Protein AF-A0A3N1PHT6-F1 (afdb_monomer)

Organism: NCBI:txid584787

pLDDT: mean 86.67, std 7.65, range [50.66, 95.06]

Foldseek 3Di:
DQQDPPQLVCLLPQVAPVHPDLVVVLCCLVVVPPVPDDNVVNLVSLVVCLVVVVDFQVNSCVRRVDHDPGSVRVSVVSVVSSVSND

Secondary structure (DSSP, 8-state):
-PPPTTHHHHHHHHS-TTT--HHHHHHHHHH-SS--S-HHHHHHHHHHHHHTT---HHHHHHHHS---SSHHHHHHHHHHHHHHH-

Radius of gyration: 11.96 Å; Cα contacts (8 Å, |Δi|>4): 80; chains: 1; bounding box: 24×22×32 Å

Solvent-accessible surface area (backbone atoms only — not comparable to full-atom values): 4963 Å² total; per-residue (Å²): 125,81,74,54,83,58,44,43,62,48,43,36,63,41,50,17,63,95,56,59,42,74,62,61,53,36,49,15,62,74,68,55,53,94,37,96,59,62,62,67,58,33,51,54,47,51,51,51,31,60,80,64,60,63,66,50,40,73,62,46,20,77,48,17,74,44,84,51,98,38,64,66,56,46,49,54,50,50,53,49,52,50,62,74,62,106

Mean predicted aligned error: 4.34 Å

Sequence (86 aa):
MSIKEPLKTILRKYCHVECYDPQLIREAIKTGRGFPYDVELFKSQLREAIDKELISPEEYEKLTEEDFDSQEELQIWLEEFWSELF

Structure (mmCIF, N/CA/C/O backbone):
data_AF-A0A3N1PHT6-F1
#
_entry.id   AF-A0A3N1PHT6-F1
#
loop_
_atom_site.group_PDB
_atom_site.id
_atom_site.type_symbol
_atom_site.label_atom_id
_atom_site.label_alt_id
_atom_site.label_comp_id
_atom_site.label_asym_id
_atom_site.label_entity_id
_atom_site.label_seq_id
_atom_site.pdbx_PDB_ins_code
_atom_site.Cartn_x
_atom_site.Cartn_y
_atom_site.Cartn_z
_atom_site.occupancy
_atom_site.B_iso_or_equiv
_atom_site.auth_seq_id
_atom_site.auth_comp_id
_atom_site.auth_asym_id
_atom_site.auth_atom_id
_at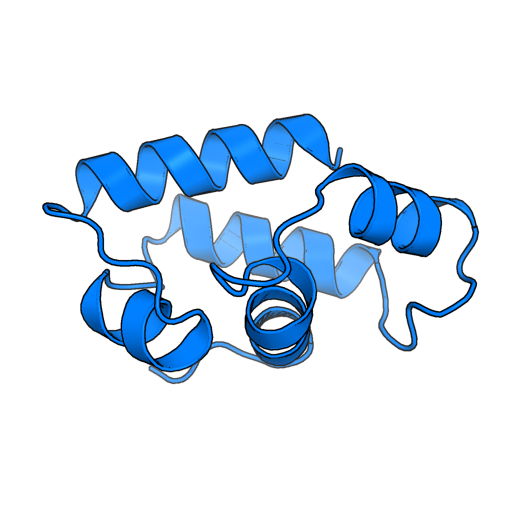om_site.pdbx_PDB_model_num
ATOM 1 N N . MET A 1 1 ? -0.658 -7.215 11.273 1.00 50.66 1 MET A N 1
ATOM 2 C CA . MET A 1 1 ? -0.753 -8.020 10.034 1.00 50.66 1 MET A CA 1
ATOM 3 C C . MET A 1 1 ? 0.306 -7.487 9.095 1.00 50.66 1 MET A C 1
ATOM 5 O O . MET A 1 1 ? 0.395 -6.281 8.980 1.00 50.66 1 MET A O 1
ATOM 9 N N . SER A 1 2 ? 1.120 -8.335 8.469 1.00 69.19 2 SER A N 1
ATOM 10 C CA . SER A 1 2 ? 2.109 -7.862 7.494 1.00 69.19 2 SER A CA 1
ATOM 11 C C . SER A 1 2 ? 1.445 -7.720 6.126 1.00 69.19 2 SER A C 1
ATOM 13 O O . SER A 1 2 ? 0.828 -8.676 5.654 1.00 69.19 2 SER A O 1
ATOM 15 N N . ILE A 1 3 ? 1.556 -6.541 5.510 1.00 79.88 3 ILE A N 1
ATOM 16 C CA . ILE A 1 3 ? 1.084 -6.264 4.145 1.00 79.88 3 ILE A CA 1
ATOM 17 C C . ILE A 1 3 ? 1.567 -7.380 3.208 1.00 79.88 3 ILE A C 1
ATOM 19 O O . ILE A 1 3 ? 2.734 -7.781 3.254 1.00 79.88 3 ILE A O 1
ATOM 23 N N . LYS A 1 4 ? 0.649 -7.927 2.404 1.00 85.94 4 LYS A N 1
ATOM 24 C CA . LYS A 1 4 ? 0.921 -9.076 1.529 1.00 85.94 4 LYS A CA 1
ATOM 25 C C . LYS A 1 4 ? 1.803 -8.661 0.347 1.00 85.94 4 LYS A C 1
ATOM 27 O O . LYS A 1 4 ? 1.764 -7.520 -0.106 1.00 85.94 4 LYS A O 1
ATOM 32 N N . GLU A 1 5 ? 2.569 -9.608 -0.182 1.00 86.44 5 GLU A N 1
ATOM 33 C CA . GLU A 1 5 ? 3.193 -9.459 -1.499 1.00 86.44 5 GLU A CA 1
ATOM 34 C C . GLU A 1 5 ? 2.127 -9.660 -2.597 1.00 86.44 5 GLU A C 1
ATOM 36 O O . GLU A 1 5 ? 1.275 -10.546 -2.447 1.00 86.44 5 GLU A O 1
ATOM 41 N N . PRO A 1 6 ? 2.169 -8.905 -3.710 1.00 88.38 6 PRO A N 1
ATOM 42 C CA . PRO A 1 6 ? 3.209 -7.937 -4.078 1.00 88.38 6 PRO A CA 1
ATOM 43 C C . PRO A 1 6 ? 3.030 -6.511 -3.527 1.00 88.38 6 PRO A C 1
ATOM 45 O O . PRO A 1 6 ? 3.949 -5.704 -3.675 1.00 88.38 6 PRO A O 1
ATOM 48 N N . LEU A 1 7 ? 1.888 -6.187 -2.904 1.00 88.62 7 LEU A N 1
ATOM 49 C CA . LEU A 1 7 ? 1.563 -4.832 -2.432 1.00 88.62 7 LEU A CA 1
ATOM 50 C C . LEU A 1 7 ? 2.689 -4.199 -1.603 1.00 88.62 7 LEU A C 1
ATOM 52 O O . LEU A 1 7 ? 3.102 -3.077 -1.880 1.00 88.62 7 LEU A O 1
ATOM 56 N N . LYS A 1 8 ? 3.243 -4.940 -0.642 1.00 89.38 8 LYS A N 1
ATOM 57 C CA . LYS A 1 8 ? 4.314 -4.448 0.233 1.00 89.38 8 LYS A CA 1
ATOM 58 C C . LYS A 1 8 ? 5.555 -4.000 -0.542 1.00 89.38 8 LYS A C 1
ATOM 60 O O . LYS A 1 8 ? 6.054 -2.901 -0.306 1.00 89.38 8 LYS A O 1
ATOM 65 N N . THR A 1 9 ? 6.066 -4.827 -1.455 1.00 88.25 9 THR A N 1
ATOM 66 C CA . THR A 1 9 ? 7.258 -4.462 -2.235 1.00 88.25 9 THR A CA 1
ATOM 67 C C . THR A 1 9 ? 6.989 -3.278 -3.161 1.00 88.25 9 THR A C 1
ATOM 69 O O . THR A 1 9 ? 7.881 -2.460 -3.380 1.00 88.25 9 THR A O 1
ATOM 72 N N . ILE A 1 10 ? 5.772 -3.163 -3.692 1.00 87.44 10 ILE A N 1
ATOM 73 C CA . ILE A 1 10 ? 5.396 -2.050 -4.566 1.00 87.44 10 ILE A CA 1
ATOM 74 C C . ILE A 1 10 ? 5.350 -0.739 -3.782 1.00 87.44 10 ILE A C 1
ATOM 76 O O . ILE A 1 10 ? 6.019 0.204 -4.196 1.00 87.44 10 ILE A O 1
ATOM 80 N N . LEU A 1 11 ? 4.661 -0.700 -2.636 1.00 88.31 11 LEU A N 1
ATOM 81 C CA . LEU A 1 11 ? 4.630 0.483 -1.768 1.00 88.31 11 LEU A CA 1
ATOM 82 C C . LEU A 1 11 ? 6.049 0.894 -1.362 1.00 88.31 11 LEU A C 1
ATOM 84 O O . LEU A 1 11 ? 6.459 2.024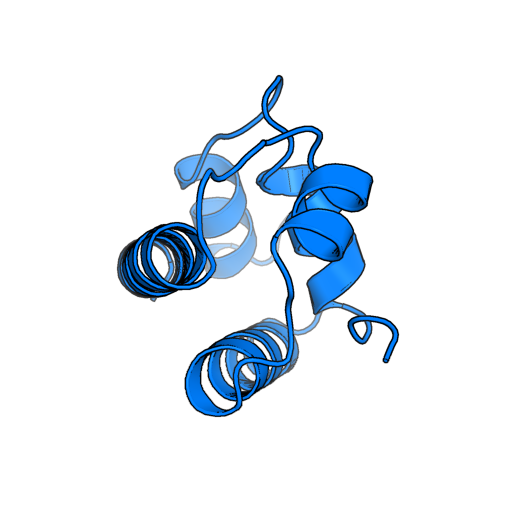 -1.583 1.00 88.31 11 LEU A O 1
ATOM 88 N N . ARG A 1 12 ? 6.867 -0.057 -0.902 1.00 87.69 12 ARG A N 1
ATOM 89 C CA . ARG A 1 12 ? 8.261 0.220 -0.527 1.00 87.69 12 ARG A CA 1
ATOM 90 C C . ARG A 1 12 ? 9.106 0.797 -1.668 1.00 87.69 12 ARG A C 1
ATOM 92 O O . ARG A 1 12 ? 10.027 1.563 -1.422 1.00 87.69 12 ARG A O 1
ATOM 99 N N . LYS A 1 13 ? 8.878 0.362 -2.909 1.00 84.31 13 LYS A N 1
ATOM 100 C CA . LYS A 1 13 ? 9.722 0.743 -4.051 1.00 84.31 13 LYS A CA 1
ATOM 101 C C . LYS A 1 13 ? 9.264 2.038 -4.716 1.00 84.31 13 LYS A C 1
ATOM 103 O O . LYS A 1 13 ? 10.107 2.801 -5.171 1.00 84.31 13 LYS A O 1
ATOM 108 N N . TYR A 1 14 ? 7.955 2.227 -4.835 1.00 82.81 14 TYR A N 1
ATOM 109 C CA . TYR A 1 14 ? 7.364 3.316 -5.611 1.00 82.81 14 TYR A CA 1
ATOM 110 C C . TYR A 1 14 ? 6.772 4.419 -4.744 1.00 82.81 14 TYR A C 1
ATOM 112 O O . TYR A 1 14 ? 6.612 5.520 -5.249 1.00 82.81 14 TYR A O 1
ATOM 120 N N . CYS A 1 15 ? 6.472 4.137 -3.476 1.00 84.62 15 CYS A N 1
ATOM 121 C CA . CYS A 1 15 ? 5.896 5.085 -2.525 1.00 84.62 15 CYS A CA 1
ATOM 122 C C . CYS A 1 15 ? 6.896 5.538 -1.462 1.00 84.62 15 CYS A C 1
ATOM 124 O O . CYS A 1 15 ? 6.504 6.169 -0.497 1.00 84.62 15 CYS A O 1
ATOM 126 N N . HIS A 1 16 ? 8.183 5.225 -1.630 1.00 84.31 16 HIS A N 1
ATOM 127 C CA . HIS A 1 16 ? 9.227 5.747 -0.754 1.00 84.31 16 HIS A CA 1
ATOM 128 C C . HIS A 1 16 ? 9.321 7.270 -0.884 1.00 84.31 16 HIS A C 1
ATOM 130 O O . HIS A 1 16 ? 9.408 7.757 -2.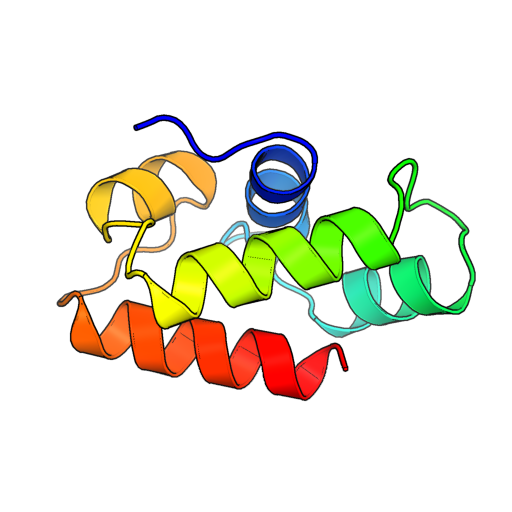011 1.00 84.31 16 HIS A O 1
ATOM 136 N N . VAL A 1 17 ? 9.388 8.007 0.227 1.00 79.31 17 VAL A N 1
ATOM 137 C CA . VAL A 1 17 ? 9.360 9.484 0.248 1.00 79.31 17 VAL A CA 1
ATOM 138 C C . VAL A 1 17 ? 10.425 10.114 -0.662 1.00 79.31 17 VAL A C 1
ATOM 140 O O . VAL A 1 17 ? 10.168 11.073 -1.384 1.00 79.31 17 VAL A O 1
ATOM 143 N N . GLU A 1 18 ? 11.622 9.523 -0.711 1.00 76.00 18 GLU A N 1
ATOM 144 C CA . GLU A 1 18 ? 12.729 10.003 -1.553 1.00 76.00 18 GLU A CA 1
ATOM 145 C C . GLU A 1 18 ? 12.596 9.660 -3.050 1.00 76.00 18 GLU A C 1
ATOM 147 O O . GLU A 1 18 ? 13.381 10.141 -3.867 1.00 76.00 18 GLU A O 1
ATOM 152 N N . CYS A 1 19 ? 11.664 8.784 -3.430 1.00 74.31 19 CYS A N 1
ATOM 153 C CA . CYS A 1 19 ? 11.549 8.230 -4.785 1.00 74.31 19 CYS A CA 1
ATOM 154 C C . CYS A 1 19 ? 10.106 8.191 -5.312 1.00 74.31 19 CYS A C 1
ATOM 156 O O . CYS A 1 19 ? 9.864 7.532 -6.328 1.00 74.31 19 CYS A O 1
ATOM 158 N N . TYR A 1 20 ? 9.157 8.853 -4.642 1.00 78.88 20 TYR A N 1
ATOM 159 C CA . TYR A 1 20 ? 7.755 8.824 -5.040 1.00 78.88 20 TYR A CA 1
ATOM 160 C C . TYR A 1 20 ? 7.571 9.473 -6.412 1.00 78.88 20 TYR A C 1
ATOM 162 O O . TYR A 1 20 ? 7.752 10.678 -6.588 1.00 78.88 20 TYR A O 1
ATOM 170 N N . ASP A 1 21 ? 7.201 8.648 -7.389 1.00 78.75 21 ASP A N 1
ATOM 171 C CA . ASP A 1 21 ? 6.796 9.091 -8.716 1.00 78.75 21 ASP A CA 1
ATOM 172 C C . ASP A 1 21 ? 5.630 8.210 -9.207 1.00 78.75 21 ASP A C 1
ATOM 174 O O . ASP A 1 21 ? 5.837 7.061 -9.634 1.00 78.75 21 ASP A O 1
ATOM 178 N N . PRO A 1 22 ? 4.384 8.720 -9.155 1.00 78.75 22 PRO A N 1
ATOM 179 C CA . PRO A 1 22 ? 3.208 7.963 -9.569 1.00 78.75 22 PRO A CA 1
ATOM 180 C C . PRO A 1 22 ? 3.214 7.644 -11.072 1.00 78.75 22 PRO A C 1
ATOM 182 O O . PRO A 1 22 ? 2.579 6.676 -11.502 1.00 78.75 22 PRO A O 1
ATOM 185 N N . GLN A 1 23 ? 3.961 8.388 -11.901 1.00 82.81 23 GLN A N 1
ATOM 186 C CA . GLN A 1 23 ? 4.079 8.077 -13.325 1.00 82.81 23 GLN A CA 1
ATOM 187 C C . GLN A 1 23 ? 4.906 6.811 -13.543 1.00 82.81 23 GLN A C 1
ATOM 189 O O . GLN A 1 23 ? 4.511 5.977 -14.357 1.00 82.81 23 GLN A O 1
ATOM 194 N N . LEU A 1 24 ? 5.986 6.607 -12.780 1.00 82.44 24 LEU A N 1
ATOM 195 C CA . LEU A 1 24 ? 6.837 5.418 -12.910 1.00 82.44 24 LEU A CA 1
ATOM 196 C C . LEU A 1 24 ? 6.072 4.124 -12.639 1.00 82.44 24 LEU A C 1
ATOM 198 O O . LEU A 1 24 ? 6.184 3.161 -13.402 1.00 82.44 24 LEU A O 1
ATOM 202 N N . ILE A 1 25 ? 5.281 4.084 -11.567 1.00 83.94 25 ILE A N 1
ATOM 203 C CA . ILE A 1 25 ? 4.466 2.908 -11.254 1.00 83.94 25 ILE A CA 1
ATOM 204 C C . ILE A 1 25 ? 3.344 2.730 -12.280 1.00 83.94 25 ILE A C 1
ATOM 206 O O . ILE A 1 25 ? 3.122 1.613 -12.749 1.00 83.94 25 ILE A O 1
ATOM 210 N N . ARG A 1 26 ? 2.688 3.811 -12.711 1.00 84.88 26 ARG A N 1
ATOM 211 C CA . ARG A 1 26 ? 1.618 3.747 -13.711 1.00 84.88 26 ARG A CA 1
ATOM 212 C C . ARG A 1 26 ? 2.123 3.256 -15.064 1.00 84.88 26 ARG A C 1
ATOM 214 O O . ARG A 1 26 ? 1.461 2.441 -15.705 1.00 84.88 26 ARG A O 1
ATOM 221 N N . GLU A 1 27 ? 3.286 3.723 -15.507 1.00 84.50 27 GLU A N 1
ATOM 222 C CA . GLU A 1 27 ? 3.932 3.234 -16.724 1.00 84.50 27 GLU A CA 1
ATOM 223 C C . GLU A 1 27 ? 4.359 1.773 -16.583 1.00 84.50 27 GLU A C 1
ATOM 225 O O . GLU A 1 27 ? 4.131 0.983 -17.502 1.00 84.50 27 GLU A O 1
ATOM 230 N N . ALA A 1 28 ? 4.909 1.380 -15.432 1.00 82.50 28 ALA A N 1
ATOM 231 C CA . ALA A 1 28 ? 5.300 -0.002 -15.176 1.00 82.50 28 ALA A CA 1
ATOM 232 C C . ALA A 1 28 ? 4.083 -0.950 -15.203 1.00 82.50 28 ALA A C 1
ATOM 234 O O . ALA A 1 28 ? 4.143 -2.010 -15.828 1.00 82.50 28 ALA A O 1
ATOM 235 N N . ILE A 1 29 ? 2.956 -0.529 -14.618 1.00 84.19 29 ILE A N 1
ATOM 236 C CA . ILE A 1 29 ? 1.667 -1.235 -14.657 1.00 84.19 29 ILE A CA 1
ATOM 237 C C . ILE A 1 29 ? 1.135 -1.332 -16.095 1.00 84.19 29 ILE A C 1
ATOM 239 O O . ILE A 1 29 ? 0.793 -2.419 -16.555 1.00 84.19 29 ILE A O 1
ATOM 243 N N . LYS A 1 30 ? 1.080 -0.213 -16.831 1.00 82.38 30 LYS A N 1
ATOM 244 C CA . LYS A 1 30 ? 0.514 -0.164 -18.194 1.00 82.38 30 LYS A CA 1
ATOM 245 C C . LYS A 1 30 ? 1.330 -0.949 -19.215 1.00 82.38 30 LYS A C 1
ATOM 247 O O . LYS A 1 30 ? 0.764 -1.566 -20.112 1.00 82.38 30 LYS A O 1
ATOM 252 N N . THR A 1 31 ? 2.655 -0.870 -19.129 1.00 79.62 31 THR A N 1
ATOM 253 C CA . THR A 1 31 ? 3.559 -1.481 -20.113 1.00 79.62 31 THR A CA 1
ATOM 254 C C . THR A 1 31 ? 3.955 -2.909 -19.748 1.00 79.62 31 THR A C 1
ATOM 256 O O . THR A 1 31 ? 4.508 -3.616 -20.593 1.00 79.62 31 THR A O 1
ATOM 259 N N . GLY A 1 32 ? 3.732 -3.323 -18.494 1.00 72.06 32 GLY A N 1
ATOM 260 C CA . GLY A 1 32 ? 4.227 -4.582 -17.935 1.00 72.06 32 GLY A CA 1
ATOM 261 C C . GLY A 1 32 ? 5.758 -4.663 -17.859 1.00 72.06 32 GLY A C 1
ATOM 262 O O . GLY A 1 32 ? 6.309 -5.715 -17.537 1.00 72.06 32 GLY A O 1
ATOM 263 N N . ARG A 1 33 ? 6.482 -3.581 -18.184 1.00 69.06 33 ARG A N 1
ATOM 264 C CA . ARG A 1 33 ? 7.948 -3.535 -18.144 1.00 69.06 33 ARG A CA 1
ATOM 265 C C . ARG A 1 33 ? 8.408 -2.986 -16.804 1.00 69.06 33 ARG A C 1
ATOM 267 O O . ARG A 1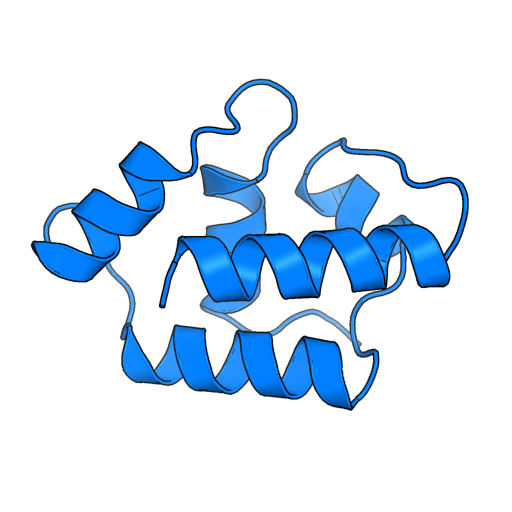 33 ? 7.993 -1.915 -16.386 1.00 69.06 33 ARG A O 1
ATOM 274 N N . GLY A 1 34 ? 9.299 -3.713 -16.132 1.00 67.12 34 GLY A N 1
ATOM 275 C CA . GLY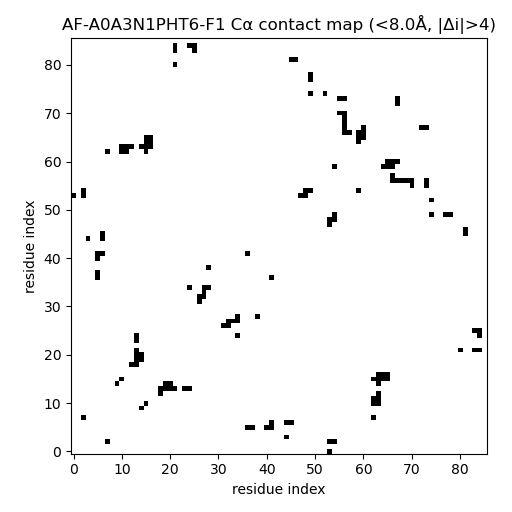 A 1 34 ? 9.840 -3.297 -14.832 1.00 67.12 34 GLY A CA 1
ATOM 276 C C . GLY A 1 34 ? 8.892 -3.504 -13.645 1.00 67.12 34 GLY A C 1
ATOM 277 O O . GLY A 1 34 ? 9.331 -3.331 -12.508 1.00 67.12 34 GLY A O 1
ATOM 278 N N . PHE A 1 35 ? 7.651 -3.937 -13.897 1.00 74.75 35 PHE A N 1
ATOM 279 C CA . PHE A 1 35 ? 6.692 -4.399 -12.898 1.00 74.75 35 PHE A CA 1
ATOM 280 C C . PHE A 1 35 ? 6.673 -5.938 -12.898 1.00 74.75 35 PHE A C 1
ATOM 282 O O . PHE A 1 35 ? 6.006 -6.542 -13.734 1.00 74.75 35 PHE A O 1
ATOM 289 N N . PRO A 1 36 ? 7.443 -6.611 -12.021 1.00 72.88 36 PRO A N 1
ATOM 290 C CA . PRO A 1 36 ? 7.560 -8.073 -12.032 1.00 72.88 36 PRO A CA 1
ATOM 291 C C . PRO A 1 36 ? 6.337 -8.782 -11.430 1.00 72.88 36 PRO A C 1
ATOM 293 O O . PRO A 1 36 ? 6.339 -10.004 -11.295 1.00 72.88 36 PRO A O 1
ATOM 296 N N . TYR A 1 37 ? 5.326 -8.020 -11.017 1.00 80.06 37 TYR A N 1
ATOM 297 C CA . TYR A 1 37 ? 4.199 -8.497 -10.234 1.00 80.06 37 TYR A CA 1
ATOM 298 C C . TYR A 1 37 ? 2.917 -8.526 -11.057 1.00 80.06 37 TYR A C 1
ATOM 300 O O . TYR A 1 37 ? 2.759 -7.795 -12.031 1.00 80.06 37 TYR A O 1
ATOM 308 N N . ASP A 1 38 ? 1.980 -9.369 -10.641 1.00 84.81 38 ASP A N 1
ATOM 309 C CA . ASP A 1 38 ? 0.655 -9.408 -11.240 1.00 84.81 38 ASP A CA 1
ATOM 310 C C . ASP A 1 38 ? -0.110 -8.121 -10.883 1.00 84.81 38 ASP A C 1
ATOM 312 O O . ASP A 1 38 ? -0.337 -7.815 -9.707 1.00 84.81 38 ASP A O 1
ATOM 316 N N . VAL A 1 39 ? -0.458 -7.342 -11.911 1.00 86.19 39 VAL A N 1
ATOM 317 C CA . VAL A 1 39 ? -1.166 -6.062 -11.782 1.00 86.19 39 VAL A CA 1
ATOM 318 C C . VAL A 1 39 ? -2.554 -6.254 -11.186 1.00 86.19 39 VAL A C 1
ATOM 320 O O . VAL A 1 39 ? -2.961 -5.448 -10.352 1.00 86.19 39 VAL A O 1
ATOM 323 N N . GLU A 1 40 ? -3.283 -7.299 -11.583 1.00 88.25 40 GLU A N 1
ATOM 324 C CA . GLU A 1 40 ? -4.628 -7.548 -11.063 1.00 88.25 40 GLU A CA 1
ATOM 325 C C . GLU A 1 40 ? -4.570 -7.967 -9.594 1.00 88.25 40 GLU A C 1
ATOM 327 O O . GLU A 1 40 ? -5.391 -7.522 -8.790 1.00 88.25 40 GLU A O 1
ATOM 332 N N . LEU A 1 41 ? -3.553 -8.747 -9.215 1.00 89.75 41 LEU A N 1
ATOM 333 C CA . LEU A 1 41 ? -3.312 -9.093 -7.817 1.00 89.75 41 LEU A CA 1
ATOM 334 C C . LEU A 1 41 ? -2.952 -7.860 -6.981 1.00 89.75 41 LEU A C 1
ATOM 336 O O . LEU A 1 41 ? -3.530 -7.668 -5.913 1.00 89.75 41 LEU A O 1
ATOM 340 N N . PHE A 1 42 ? -2.031 -7.014 -7.457 1.00 90.06 42 PHE A N 1
ATOM 341 C CA . PHE A 1 42 ? -1.685 -5.757 -6.786 1.00 90.06 42 PHE A CA 1
ATOM 342 C C . PHE A 1 42 ? -2.917 -4.863 -6.622 1.00 90.06 42 PHE A C 1
ATOM 344 O O . PHE A 1 42 ? -3.196 -4.397 -5.519 1.00 90.06 42 PHE A O 1
ATOM 351 N N . LYS A 1 43 ? -3.693 -4.699 -7.697 1.00 91.19 43 LYS A N 1
ATOM 352 C CA . LYS A 1 43 ? -4.946 -3.948 -7.707 1.00 91.19 43 LYS A CA 1
ATOM 353 C C . LYS A 1 43 ? -5.915 -4.493 -6.650 1.00 91.19 43 LYS A C 1
ATOM 355 O O . LYS A 1 43 ? -6.369 -3.765 -5.776 1.00 91.19 43 LYS A O 1
ATOM 360 N N . SER A 1 44 ? -6.195 -5.793 -6.653 1.00 92.62 44 SER A N 1
ATOM 361 C CA . SER A 1 44 ? -7.102 -6.381 -5.661 1.00 92.62 44 SER A CA 1
ATOM 362 C C . SER A 1 44 ? -6.593 -6.224 -4.224 1.00 92.62 44 SER A C 1
ATOM 364 O O . SER A 1 44 ? -7.402 -6.025 -3.320 1.00 92.62 44 SER A O 1
ATOM 366 N N . GLN A 1 45 ? -5.282 -6.336 -3.996 1.00 92.25 45 GLN A N 1
ATOM 367 C CA . GLN A 1 45 ? -4.693 -6.209 -2.664 1.00 92.25 45 GLN A CA 1
ATOM 368 C C . GLN A 1 45 ? -4.720 -4.775 -2.145 1.00 92.25 45 GLN A C 1
ATOM 370 O O . GLN A 1 45 ? -5.059 -4.582 -0.983 1.00 92.25 45 GLN A O 1
ATOM 375 N N . LEU A 1 46 ? -4.373 -3.790 -2.980 1.00 92.31 46 LEU A N 1
ATOM 376 C CA . LEU A 1 46 ? -4.402 -2.382 -2.591 1.00 92.31 46 LEU A CA 1
ATOM 377 C C . LEU A 1 46 ? -5.837 -1.957 -2.263 1.00 92.31 46 LEU A C 1
ATOM 379 O O . LEU A 1 46 ? -6.063 -1.379 -1.206 1.00 92.31 46 LEU A O 1
ATOM 383 N N . ARG A 1 47 ? -6.823 -2.353 -3.081 1.00 94.75 47 ARG A N 1
ATOM 384 C CA . ARG A 1 47 ? -8.235 -2.080 -2.777 1.00 94.75 47 ARG A CA 1
ATOM 385 C C . ARG A 1 47 ? -8.696 -2.732 -1.480 1.00 94.75 47 ARG A C 1
ATOM 387 O O . ARG A 1 47 ? -9.302 -2.065 -0.653 1.00 94.75 47 ARG A O 1
ATOM 394 N N . GLU A 1 48 ? -8.385 -4.017 -1.285 1.00 94.06 48 GLU A N 1
ATOM 395 C CA . GLU A 1 48 ? -8.707 -4.715 -0.034 1.00 94.06 48 GLU A CA 1
ATOM 396 C C . GLU A 1 48 ? -8.071 -4.015 1.175 1.00 94.06 48 GLU A C 1
ATOM 398 O O . GLU A 1 48 ? -8.703 -3.921 2.225 1.00 94.06 48 GLU A O 1
ATOM 403 N N . ALA A 1 49 ? -6.830 -3.547 1.036 1.00 92.31 49 ALA A N 1
ATOM 404 C CA . ALA A 1 49 ? -6.108 -2.878 2.104 1.00 92.31 49 ALA A CA 1
ATOM 405 C C . ALA A 1 49 ? -6.731 -1.529 2.478 1.00 92.31 49 ALA A C 1
ATOM 407 O O . ALA A 1 49 ? -6.822 -1.238 3.668 1.00 92.31 49 ALA A O 1
ATOM 408 N N . ILE A 1 50 ? -7.199 -0.770 1.486 1.00 92.88 50 ILE A N 1
ATOM 409 C CA . ILE A 1 50 ? -7.924 0.491 1.672 1.00 92.88 50 ILE A CA 1
ATOM 410 C C . ILE A 1 50 ? -9.274 0.229 2.349 1.00 92.88 50 ILE A C 1
ATOM 412 O O . ILE A 1 50 ? -9.493 0.690 3.466 1.00 92.88 50 ILE A O 1
ATOM 416 N N . ASP A 1 51 ? -10.137 -0.595 1.735 1.00 93.88 51 ASP A N 1
ATOM 417 C CA . ASP A 1 51 ? -11.515 -0.834 2.202 1.00 93.88 51 ASP A CA 1
ATOM 418 C C . ASP A 1 51 ? -11.580 -1.448 3.614 1.00 93.88 51 ASP A C 1
ATOM 420 O O . ASP A 1 51 ? -12.562 -1.264 4.331 1.00 93.88 51 ASP A O 1
ATOM 424 N N . LYS A 1 52 ? -10.567 -2.233 4.006 1.00 92.62 52 LYS A N 1
ATOM 425 C CA . LYS A 1 52 ? -10.497 -2.884 5.327 1.00 92.62 52 LYS A CA 1
ATOM 426 C C . LYS A 1 52 ? -9.510 -2.218 6.284 1.00 92.62 52 LYS A C 1
ATOM 428 O O . LYS A 1 52 ? -9.252 -2.788 7.343 1.00 92.62 52 LYS A O 1
ATOM 433 N N . GLU A 1 53 ? -8.933 -1.083 5.898 1.00 91.75 53 GLU A N 1
ATOM 434 C CA . GLU A 1 53 ? -7.967 -0.329 6.706 1.00 91.75 53 GLU A CA 1
ATOM 435 C C . GLU A 1 53 ? -6.827 -1.218 7.240 1.00 91.75 53 GLU A C 1
ATOM 437 O O . GLU A 1 53 ? -6.462 -1.197 8.414 1.00 91.75 53 GLU A O 1
ATOM 442 N N . LEU A 1 54 ? -6.277 -2.078 6.374 1.00 91.50 54 LEU A N 1
ATOM 443 C CA . LEU A 1 54 ? -5.276 -3.081 6.769 1.00 91.50 54 LEU A CA 1
ATOM 444 C C . LEU A 1 54 ? -3.873 -2.496 6.964 1.00 91.50 54 LEU A C 1
ATOM 446 O O . LEU A 1 54 ? -2.973 -3.222 7.394 1.00 91.50 54 LEU A O 1
ATOM 450 N N . ILE A 1 55 ? -3.682 -1.228 6.605 1.00 90.94 55 ILE A N 1
ATOM 451 C CA . ILE A 1 55 ? -2.419 -0.502 6.694 1.00 90.94 55 ILE A CA 1
ATOM 452 C C . ILE A 1 55 ? -2.586 0.593 7.741 1.00 90.94 55 ILE A C 1
ATOM 454 O O . ILE A 1 55 ? -3.427 1.475 7.583 1.00 90.94 55 ILE A O 1
ATOM 458 N N . SER A 1 56 ? -1.775 0.534 8.794 1.00 92.00 56 SER A N 1
ATOM 459 C CA . SER A 1 56 ? -1.658 1.612 9.774 1.00 92.00 56 SER A CA 1
ATOM 460 C C . SER A 1 56 ? -0.553 2.596 9.368 1.00 92.00 56 SER A C 1
ATOM 462 O O . SER A 1 56 ? 0.417 2.156 8.742 1.00 92.00 56 SER A O 1
ATOM 464 N N . PRO A 1 57 ? -0.631 3.878 9.780 1.00 93.25 57 PRO A N 1
ATOM 465 C CA . PRO A 1 57 ? 0.407 4.882 9.541 1.00 93.25 57 PRO A CA 1
ATOM 466 C C . PRO A 1 57 ? 1.806 4.377 9.884 1.00 93.25 57 PRO A C 1
ATOM 468 O O . PRO A 1 57 ? 2.669 4.358 9.021 1.00 93.25 57 PRO A O 1
ATOM 471 N N . GLU A 1 58 ? 1.992 3.799 11.074 1.00 91.88 58 GLU A N 1
ATOM 472 C CA . GLU A 1 58 ? 3.293 3.265 11.508 1.00 91.88 58 GLU A CA 1
ATOM 473 C C . GLU A 1 58 ? 3.842 2.134 10.618 1.00 91.88 58 GLU A C 1
ATOM 475 O O . GLU A 1 58 ? 5.052 1.943 10.510 1.00 91.88 58 GLU A O 1
ATOM 480 N N . GLU A 1 59 ? 2.974 1.299 10.035 1.00 90.56 59 GLU A N 1
ATOM 481 C CA . GLU A 1 59 ? 3.423 0.218 9.145 1.00 90.56 59 GLU A CA 1
ATOM 482 C C . GLU A 1 59 ? 3.763 0.764 7.761 1.00 90.56 59 GLU A C 1
ATOM 484 O O . GLU A 1 59 ? 4.688 0.262 7.121 1.00 90.56 59 GLU A O 1
ATOM 489 N N . TYR A 1 60 ? 3.023 1.778 7.311 1.00 91.06 60 TYR A N 1
ATOM 490 C CA . TYR A 1 60 ? 3.302 2.488 6.075 1.00 91.06 60 TYR A CA 1
ATOM 491 C C . TYR A 1 60 ? 4.624 3.258 6.177 1.00 91.06 60 TYR A C 1
ATOM 493 O O . TYR A 1 60 ? 5.520 2.999 5.382 1.00 91.06 60 TYR A O 1
ATOM 501 N N . GLU A 1 61 ? 4.804 4.066 7.224 1.00 91.88 61 GLU A N 1
ATOM 502 C CA . GLU A 1 61 ? 6.02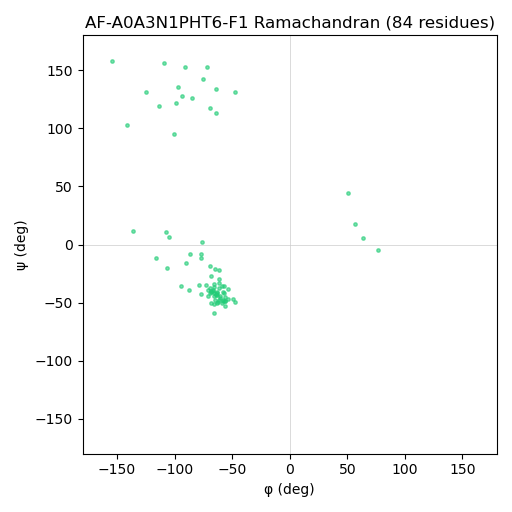4 4.828 7.521 1.00 91.88 61 GLU A CA 1
ATOM 503 C C . GLU A 1 61 ? 7.262 3.923 7.544 1.00 91.88 61 GLU A C 1
ATOM 505 O O . GLU A 1 61 ? 8.254 4.187 6.872 1.00 91.88 61 GLU A O 1
ATOM 510 N N . LYS A 1 62 ? 7.205 2.765 8.213 1.00 90.06 62 LYS A N 1
ATOM 511 C CA . LYS A 1 62 ? 8.325 1.802 8.209 1.00 90.06 62 LYS A CA 1
ATOM 512 C C . LYS A 1 62 ? 8.675 1.256 6.822 1.00 90.06 62 LYS A C 1
ATOM 514 O O . LYS A 1 62 ? 9.757 0.691 6.646 1.00 90.06 62 LYS A O 1
ATOM 519 N N . LEU A 1 63 ? 7.748 1.309 5.869 1.00 90.12 63 LEU A N 1
ATOM 520 C CA . LEU A 1 63 ? 7.946 0.818 4.508 1.00 90.12 63 LEU A CA 1
ATOM 521 C C . LEU A 1 63 ? 8.402 1.904 3.545 1.00 90.12 63 LEU A C 1
ATOM 523 O O . LEU A 1 63 ? 9.163 1.587 2.629 1.00 90.12 63 LEU A O 1
ATOM 527 N N . THR A 1 64 ? 7.912 3.125 3.717 1.00 89.50 64 THR A N 1
ATOM 528 C CA . THR A 1 64 ? 8.058 4.224 2.758 1.00 89.50 64 THR A CA 1
ATOM 529 C C . THR A 1 64 ? 8.866 5.402 3.290 1.00 89.50 64 THR A C 1
ATOM 531 O O . THR A 1 64 ? 9.231 6.275 2.508 1.00 89.50 64 THR A O 1
ATOM 534 N N . GLU A 1 65 ? 9.148 5.428 4.592 1.00 89.62 65 GLU A N 1
ATOM 535 C CA . GLU A 1 65 ? 9.671 6.582 5.336 1.00 89.62 65 GLU A CA 1
ATOM 536 C C . GLU A 1 65 ? 8.785 7.835 5.220 1.00 89.62 65 GLU A C 1
ATOM 538 O O . GLU A 1 65 ? 9.227 8.949 5.494 1.00 89.62 65 GLU A O 1
ATOM 543 N N . GLU A 1 66 ? 7.526 7.655 4.811 1.00 88.56 66 GLU A N 1
ATOM 544 C CA . GLU A 1 66 ? 6.527 8.714 4.735 1.00 88.56 66 GLU A CA 1
ATOM 545 C C . GLU A 1 66 ? 5.633 8.661 5.975 1.00 88.56 66 GLU A C 1
ATOM 547 O O . GLU A 1 66 ? 5.012 7.636 6.270 1.00 88.56 66 GLU A O 1
ATOM 552 N N . ASP A 1 67 ? 5.606 9.775 6.699 1.00 90.44 67 ASP A N 1
ATOM 553 C CA . ASP A 1 67 ? 4.886 9.926 7.958 1.00 90.44 67 ASP A CA 1
ATOM 554 C C . ASP A 1 67 ? 3.521 10.586 7.722 1.00 90.44 67 ASP A C 1
ATOM 556 O O . ASP A 1 67 ? 3.414 11.560 6.974 1.00 90.44 67 ASP A O 1
ATOM 560 N N . PHE A 1 68 ? 2.485 10.049 8.365 1.00 92.06 68 PHE A N 1
ATOM 561 C CA . PHE A 1 68 ? 1.119 10.580 8.329 1.00 92.06 68 PHE A CA 1
ATOM 562 C C . PHE A 1 68 ? 0.645 10.833 9.757 1.00 92.06 68 PHE A C 1
ATOM 564 O O . PHE A 1 68 ? 0.703 9.921 10.587 1.00 92.06 68 PHE A O 1
ATOM 571 N N . ASP A 1 69 ? 0.087 12.016 10.039 1.00 90.00 69 ASP A N 1
ATOM 572 C CA . ASP A 1 69 ? -0.343 12.367 11.399 1.00 90.00 69 ASP A CA 1
ATOM 573 C C . ASP A 1 69 ? -1.562 11.544 11.862 1.00 90.00 69 ASP A C 1
ATOM 575 O O . ASP A 1 69 ? -1.863 11.480 13.060 1.00 90.00 69 ASP A O 1
ATOM 579 N N . SER A 1 70 ? -2.317 10.920 10.947 1.00 93.69 70 SER A N 1
ATOM 580 C CA . SER A 1 70 ? -3.517 10.137 11.276 1.00 93.69 70 SER A CA 1
ATOM 581 C C . SER A 1 70 ? -3.870 9.051 10.255 1.00 93.69 70 SER A C 1
ATOM 583 O O . SER A 1 70 ? -3.538 9.131 9.075 1.00 93.69 70 SER A O 1
ATOM 585 N N . GLN A 1 71 ? -4.641 8.047 10.701 1.00 93.94 71 GLN A N 1
ATOM 586 C CA . GLN A 1 71 ? -5.203 7.003 9.825 1.00 93.94 71 GLN A CA 1
ATOM 587 C C . GLN A 1 71 ? -6.065 7.594 8.697 1.00 93.94 71 GLN A C 1
ATOM 589 O O . GLN A 1 71 ? -6.063 7.065 7.590 1.00 93.94 71 GLN A O 1
ATOM 594 N N . GLU A 1 72 ? -6.790 8.682 8.973 1.00 94.94 72 GLU A N 1
ATOM 595 C CA . GLU A 1 72 ? -7.626 9.371 7.984 1.00 94.94 72 GLU A CA 1
ATOM 596 C C . GLU A 1 72 ? -6.786 9.966 6.846 1.00 94.94 72 GLU A C 1
ATOM 598 O O . GLU A 1 72 ? -7.129 9.780 5.682 1.00 94.94 72 GLU A O 1
ATOM 603 N N . GLU A 1 73 ? -5.655 10.603 7.159 1.00 94.38 73 GLU A N 1
ATOM 604 C CA . GLU A 1 73 ? -4.759 11.162 6.140 1.00 94.38 73 GLU A CA 1
ATOM 605 C C . GLU A 1 73 ? -4.120 10.075 5.285 1.00 94.38 73 GLU A C 1
ATOM 607 O O . GLU A 1 73 ? -4.133 10.181 4.059 1.00 94.38 73 GLU A O 1
ATOM 612 N N . LEU A 1 74 ? -3.650 8.993 5.915 1.00 94.44 74 LEU A N 1
ATOM 613 C CA . LEU A 1 74 ? -3.158 7.828 5.183 1.00 94.44 74 LEU A CA 1
ATOM 614 C C . LEU A 1 74 ? -4.240 7.275 4.244 1.00 94.44 74 LEU A C 1
ATOM 616 O O . LEU A 1 74 ? -3.944 6.911 3.109 1.00 94.44 74 LEU A O 1
ATOM 620 N N . GLN A 1 75 ? -5.495 7.205 4.692 1.00 94.12 75 GLN A N 1
ATOM 621 C CA . GLN A 1 75 ? -6.575 6.679 3.859 1.00 94.12 75 GLN A CA 1
ATOM 622 C C . GLN A 1 75 ? -6.930 7.584 2.686 1.00 94.12 75 GLN A C 1
ATOM 624 O O . GLN A 1 75 ? -7.129 7.086 1.579 1.00 94.12 75 GLN A O 1
ATOM 629 N N . ILE A 1 76 ? -6.975 8.900 2.904 1.00 95.06 76 ILE A N 1
ATOM 630 C CA . ILE A 1 76 ? -7.169 9.871 1.823 1.00 95.06 76 ILE A CA 1
ATOM 631 C C . ILE A 1 76 ? -6.059 9.697 0.786 1.00 95.06 76 ILE A C 1
ATOM 633 O O . ILE A 1 76 ? -6.351 9.535 -0.397 1.00 95.06 76 ILE A O 1
ATOM 637 N N . TRP A 1 77 ? -4.807 9.632 1.239 1.00 92.88 77 TRP A N 1
ATOM 638 C CA . TRP A 1 77 ? -3.659 9.442 0.362 1.00 92.88 77 TRP A CA 1
ATOM 639 C C . TRP A 1 77 ? -3.732 8.122 -0.418 1.00 92.88 77 TRP A C 1
ATOM 641 O O . TRP A 1 77 ? -3.514 8.107 -1.62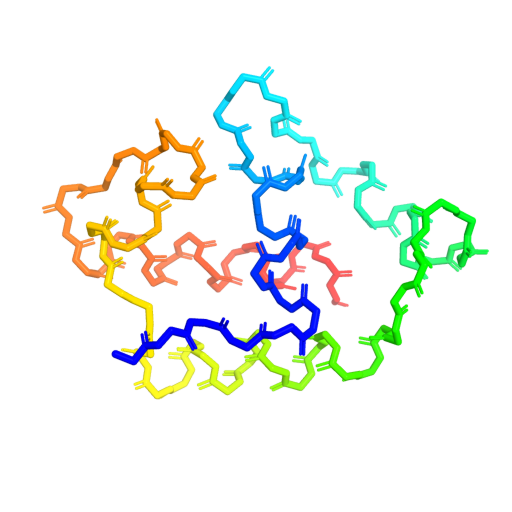7 1.00 92.88 77 TRP 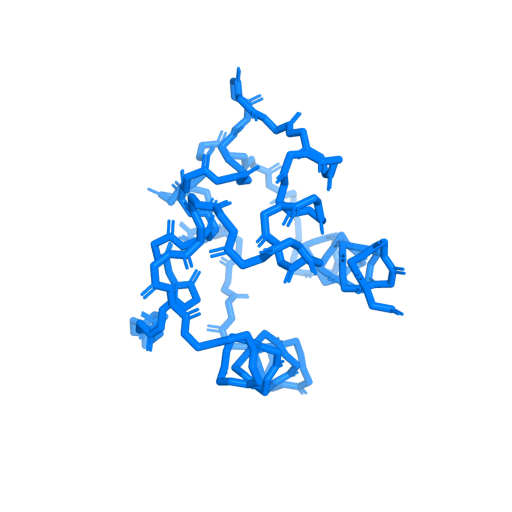A O 1
ATOM 651 N N . LEU A 1 78 ? -4.088 7.008 0.233 1.00 93.25 78 LEU A N 1
ATOM 652 C CA . LEU A 1 78 ? -4.198 5.704 -0.430 1.00 93.25 78 LEU A CA 1
ATOM 653 C C . LEU A 1 78 ? -5.325 5.665 -1.477 1.00 93.25 78 LEU A C 1
ATOM 655 O O . LEU A 1 78 ? -5.156 5.030 -2.521 1.00 93.25 78 LEU A O 1
ATOM 659 N N . GLU A 1 79 ? -6.458 6.329 -1.225 1.00 94.50 79 GLU A N 1
ATOM 660 C CA . GLU A 1 79 ? -7.549 6.471 -2.203 1.00 94.50 79 GLU A CA 1
ATOM 661 C C . GLU A 1 79 ? -7.141 7.371 -3.383 1.00 94.50 79 GLU A C 1
ATOM 663 O O . GLU A 1 79 ? -7.435 7.042 -4.537 1.00 94.50 79 GLU A O 1
ATOM 668 N N . GLU A 1 80 ? -6.416 8.466 -3.133 1.00 92.50 80 GLU A N 1
ATOM 669 C CA . GLU A 1 80 ? -5.855 9.300 -4.203 1.00 92.50 80 GLU A CA 1
ATOM 670 C C . GLU A 1 80 ? -4.860 8.503 -5.050 1.00 92.50 80 GLU A C 1
ATOM 672 O O . GLU A 1 80 ? -5.020 8.413 -6.269 1.00 92.50 80 GLU A O 1
ATOM 677 N N . PHE A 1 81 ? -3.914 7.816 -4.407 1.00 90.25 81 PHE A N 1
ATOM 678 C CA . PHE A 1 81 ? -2.948 6.945 -5.065 1.00 90.25 81 PHE A CA 1
ATOM 679 C C . PHE A 1 81 ? -3.641 5.871 -5.912 1.00 90.25 81 PHE A C 1
ATOM 681 O O . PHE A 1 81 ? -3.292 5.661 -7.074 1.00 90.25 81 PHE A O 1
ATOM 688 N N . TRP A 1 82 ? -4.677 5.220 -5.378 1.00 91.38 82 TRP A N 1
ATOM 689 C CA . TRP A 1 82 ? -5.487 4.267 -6.133 1.00 91.38 82 TRP A CA 1
ATOM 690 C C . TRP A 1 82 ? -6.083 4.885 -7.405 1.00 91.38 82 TRP A C 1
ATOM 692 O O . TRP A 1 82 ? -5.970 4.293 -8.483 1.00 91.38 82 TRP A O 1
ATOM 702 N N . SER A 1 83 ? -6.691 6.069 -7.283 1.00 90.75 83 SER A N 1
ATOM 703 C CA . SER A 1 83 ? -7.318 6.781 -8.399 1.00 90.75 83 SER A CA 1
ATOM 704 C C . SER A 1 83 ? -6.313 7.306 -9.429 1.00 90.75 83 SER A C 1
ATOM 706 O O . SER A 1 83 ? -6.668 7.477 -10.596 1.00 90.75 83 SER A O 1
ATOM 708 N N . GLU A 1 84 ? -5.072 7.596 -9.037 1.00 87.88 84 GLU A N 1
ATOM 709 C CA . GLU A 1 84 ? -4.020 8.005 -9.972 1.00 87.88 84 GLU A CA 1
ATOM 710 C C . GLU A 1 84 ? -3.518 6.828 -10.826 1.00 87.88 84 GLU A C 1
ATOM 712 O O . GLU A 1 84 ? -3.189 6.988 -12.015 1.00 87.88 84 GLU A O 1
ATOM 717 N N . LEU A 1 85 ? -3.474 5.631 -10.234 1.00 85.38 85 LEU A N 1
ATOM 718 C CA . LEU A 1 85 ? -3.011 4.416 -10.899 1.00 85.38 85 LEU A CA 1
ATOM 719 C C . LEU A 1 85 ? -4.044 3.822 -11.862 1.00 85.38 85 LEU A C 1
ATOM 721 O O . LEU A 1 85 ? -3.658 3.401 -12.963 1.00 85.38 85 LEU A O 1
ATOM 725 N N . PHE A 1 86 ? -5.321 3.781 -11.465 1.00 85.75 86 PHE A N 1
ATOM 726 C CA . PHE A 1 86 ? -6.390 3.036 -12.147 1.00 85.75 86 PHE A CA 1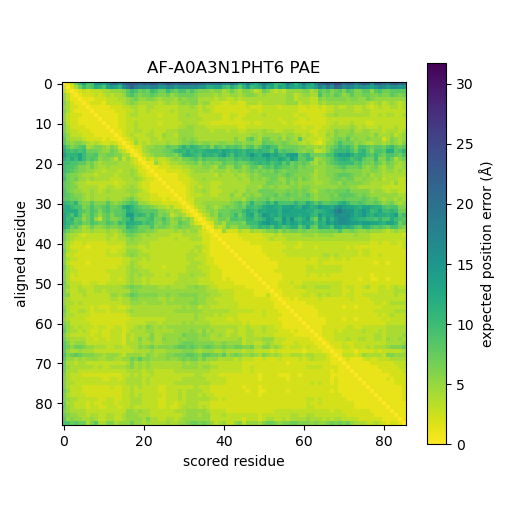
ATOM 727 C C . PHE A 1 86 ? -7.566 3.915 -12.566 1.00 85.75 86 PHE A C 1
ATOM 729 O O . PHE A 1 86 ? -7.962 3.781 -13.749 1.00 85.75 86 PHE A O 1
#